Protein AF-A0A511J544-F1 (afdb_monomer)

Structure (mmCIF, N/CA/C/O backbone):
data_AF-A0A511J544-F1
#
_entry.id   AF-A0A511J544-F1
#
loop_
_atom_site.group_PDB
_atom_site.id
_atom_site.type_symbol
_atom_site.label_atom_id
_atom_site.label_alt_id
_atom_site.label_comp_id
_atom_site.label_asym_id
_atom_site.label_entity_id
_atom_site.label_seq_id
_atom_site.pdbx_PDB_ins_code
_atom_site.Cartn_x
_atom_site.Cartn_y
_atom_site.Cartn_z
_atom_site.occupancy
_atom_site.B_iso_or_equiv
_atom_site.auth_seq_id
_atom_site.auth_comp_id
_atom_site.auth_asym_id
_atom_site.auth_atom_id
_atom_site.pdbx_PDB_model_num
ATOM 1 N N . MET A 1 1 ? 1.257 7.054 11.719 1.00 88.81 1 MET A N 1
ATOM 2 C CA . MET A 1 1 ? 0.200 7.905 11.120 1.00 88.81 1 MET A CA 1
ATOM 3 C C . MET A 1 1 ? -0.989 7.031 10.770 1.00 88.81 1 MET A C 1
ATOM 5 O O . MET A 1 1 ? -0.753 5.909 10.339 1.00 88.81 1 MET A O 1
ATOM 9 N N . GLU A 1 2 ? -2.215 7.518 10.962 1.00 94.25 2 GLU A N 1
ATOM 10 C CA . GLU A 1 2 ? -3.450 6.826 10.562 1.00 94.25 2 GLU A CA 1
ATOM 11 C C . GLU A 1 2 ? -4.181 7.626 9.485 1.00 94.25 2 GLU A C 1
ATOM 13 O O . GLU A 1 2 ? -4.127 8.856 9.509 1.00 94.25 2 GLU A O 1
ATOM 18 N N . LYS A 1 3 ? -4.862 6.929 8.575 1.00 96.44 3 LYS A N 1
ATOM 19 C CA . LYS A 1 3 ? -5.744 7.479 7.540 1.00 96.44 3 LYS A CA 1
ATOM 20 C C . LYS A 1 3 ? -6.972 6.585 7.372 1.00 96.44 3 LYS A C 1
ATOM 22 O O . LYS A 1 3 ? -6.966 5.438 7.817 1.00 96.44 3 LYS A O 1
ATOM 27 N N . THR A 1 4 ? -8.004 7.092 6.707 1.00 96.62 4 THR A N 1
ATOM 28 C CA . THR A 1 4 ? -9.210 6.320 6.392 1.00 96.62 4 THR A CA 1
ATOM 29 C C . THR A 1 4 ? -9.584 6.544 4.938 1.00 96.62 4 THR A C 1
ATOM 31 O O . THR A 1 4 ? -9.797 7.680 4.531 1.00 96.62 4 THR A O 1
ATOM 34 N N . ILE A 1 5 ? -9.702 5.459 4.180 1.00 95.00 5 ILE A N 1
ATOM 35 C CA . ILE A 1 5 ? -10.268 5.461 2.831 1.00 95.00 5 ILE A CA 1
ATOM 36 C C . ILE A 1 5 ? -11.781 5.286 2.961 1.00 95.00 5 ILE A C 1
ATOM 38 O O . ILE A 1 5 ? -12.239 4.423 3.716 1.00 95.00 5 ILE A O 1
ATOM 42 N N . LYS A 1 6 ? -12.555 6.074 2.214 1.00 92.88 6 LYS A N 1
ATOM 43 C CA . LYS A 1 6 ? -14.013 5.931 2.117 1.00 92.88 6 LYS A CA 1
ATOM 44 C C . LYS A 1 6 ? -14.392 5.479 0.714 1.00 92.88 6 LYS A C 1
ATOM 46 O O . LYS A 1 6 ? -14.080 6.176 -0.243 1.00 92.88 6 LYS A O 1
ATOM 51 N N . ILE A 1 7 ? -15.076 4.344 0.609 1.00 89.00 7 ILE A N 1
ATOM 52 C CA . ILE A 1 7 ? -15.497 3.738 -0.660 1.00 89.00 7 ILE A CA 1
ATOM 53 C C . ILE A 1 7 ? -16.997 3.488 -0.569 1.00 89.00 7 ILE A C 1
ATOM 55 O O . ILE A 1 7 ? -17.449 2.499 0.012 1.00 89.00 7 ILE A O 1
ATOM 59 N N . GLY A 1 8 ? -17.788 4.433 -1.072 1.00 85.88 8 GLY A N 1
ATOM 60 C CA . GLY A 1 8 ? -19.235 4.418 -0.867 1.00 85.88 8 GLY A CA 1
ATOM 61 C C . GLY A 1 8 ? -19.589 4.406 0.626 1.00 85.88 8 GLY A C 1
ATOM 62 O O . GLY A 1 8 ? -19.362 5.393 1.324 1.00 85.88 8 GLY A O 1
ATOM 63 N N . ALA A 1 9 ? -20.151 3.293 1.109 1.00 86.62 9 ALA A N 1
ATOM 64 C CA . ALA A 1 9 ? -20.502 3.090 2.520 1.00 86.62 9 ALA A CA 1
ATOM 65 C C . ALA A 1 9 ? -19.404 2.389 3.346 1.00 86.62 9 ALA A C 1
ATOM 67 O O . ALA A 1 9 ? -19.515 2.316 4.570 1.00 86.62 9 ALA A O 1
ATOM 68 N N . THR A 1 10 ? -18.361 1.870 2.696 1.00 90.62 10 THR A N 1
ATOM 69 C CA .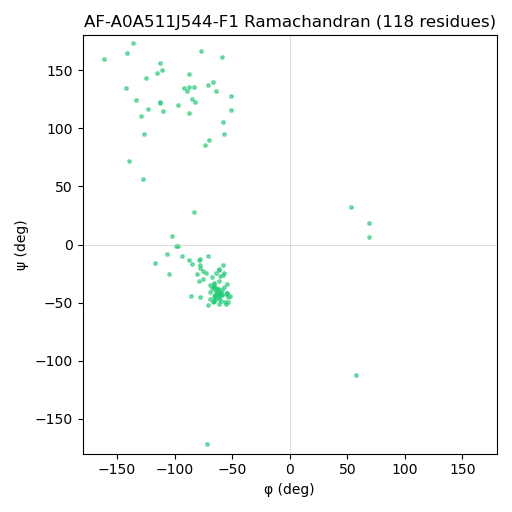 THR A 1 10 ? -17.276 1.126 3.341 1.00 90.62 10 THR A CA 1
ATOM 70 C C . THR A 1 10 ? -16.173 2.081 3.784 1.00 90.62 10 THR A C 1
ATOM 72 O O . THR A 1 10 ? -15.704 2.912 3.005 1.00 90.62 10 THR A O 1
ATOM 75 N N . GLU A 1 11 ? -15.721 1.947 5.031 1.00 94.88 11 GLU A N 1
ATOM 76 C CA . GLU A 1 11 ? -14.572 2.686 5.561 1.00 94.88 11 GLU A CA 1
ATOM 77 C C . GLU A 1 11 ? -13.412 1.724 5.837 1.00 94.88 11 GLU A C 1
ATOM 79 O O . GLU A 1 11 ? -13.545 0.775 6.611 1.00 94.88 11 GLU A O 1
ATOM 84 N N . ILE A 1 12 ? -12.255 1.981 5.225 1.00 95.75 12 ILE A N 1
ATOM 85 C CA . ILE A 1 12 ? -11.034 1.195 5.422 1.00 95.75 12 ILE A CA 1
ATOM 86 C C . ILE A 1 12 ? -10.032 2.045 6.191 1.00 95.75 12 ILE A C 1
ATOM 88 O O . ILE A 1 12 ? -9.538 3.057 5.693 1.00 95.75 12 ILE A O 1
ATOM 92 N N . ARG A 1 13 ? -9.701 1.623 7.411 1.00 97.19 13 ARG A N 1
ATOM 93 C CA . ARG A 1 13 ? -8.682 2.280 8.235 1.00 97.19 13 ARG A CA 1
ATOM 94 C C . ARG A 1 13 ? -7.294 1.786 7.858 1.00 97.19 13 ARG A C 1
ATOM 96 O O . ARG A 1 13 ? -7.070 0.585 7.745 1.00 97.19 13 ARG A O 1
ATOM 103 N N . LEU A 1 14 ? -6.359 2.716 7.737 1.00 97.31 14 LEU A N 1
ATOM 104 C CA . LEU A 1 14 ? -4.973 2.477 7.370 1.00 97.31 14 LEU A CA 1
ATOM 105 C C . LEU A 1 14 ? -4.030 3.055 8.423 1.00 97.31 14 LEU A C 1
ATOM 107 O O . LEU A 1 14 ? -4.272 4.147 8.938 1.00 97.31 14 LEU A O 1
ATOM 111 N N . ALA A 1 15 ? -2.916 2.376 8.696 1.00 94.69 15 ALA A N 1
ATOM 112 C CA . ALA A 1 15 ? -1.868 2.909 9.558 1.00 94.69 15 ALA A CA 1
ATOM 113 C C . ALA A 1 15 ? -0.466 2.555 9.076 1.00 94.69 15 ALA A C 1
ATOM 115 O O . ALA A 1 15 ? -0.157 1.400 8.798 1.00 94.69 15 ALA A O 1
ATOM 116 N N . SER A 1 16 ? 0.418 3.552 9.085 1.00 92.19 16 SER A N 1
ATOM 117 C CA . SER A 1 16 ? 1.862 3.352 8.952 1.00 92.19 16 SER A CA 1
ATOM 118 C C . SER A 1 16 ? 2.517 3.335 10.335 1.00 92.19 16 SER A C 1
ATOM 120 O O . SER A 1 16 ? 2.414 4.317 11.088 1.00 92.19 16 SER A O 1
ATOM 122 N N . ASN A 1 17 ? 3.166 2.215 10.671 1.00 91.25 17 ASN A N 1
ATOM 123 C CA . ASN A 1 17 ? 3.924 2.006 11.904 1.00 91.25 17 ASN A CA 1
ATOM 124 C C . ASN A 1 17 ? 5.269 1.302 11.625 1.00 91.25 17 ASN A C 1
ATOM 126 O O . ASN A 1 17 ? 5.547 0.869 10.509 1.00 91.25 17 ASN A O 1
ATOM 130 N N . ALA A 1 18 ? 6.119 1.171 12.648 1.00 91.25 18 ALA A N 1
ATOM 131 C CA . ALA A 1 18 ? 7.472 0.622 12.492 1.00 91.25 18 ALA A CA 1
ATOM 132 C C . ALA A 1 18 ? 7.515 -0.836 11.985 1.00 91.25 18 ALA A C 1
ATOM 134 O O . ALA A 1 18 ? 8.531 -1.264 11.443 1.00 91.25 18 ALA A O 1
ATOM 135 N N . ALA A 1 19 ? 6.429 -1.601 12.140 1.00 94.00 19 ALA A N 1
ATOM 136 C CA . ALA A 1 19 ? 6.345 -2.979 11.665 1.00 94.00 19 ALA A CA 1
ATOM 137 C C . ALA A 1 19 ? 5.871 -3.087 10.205 1.00 94.00 19 ALA A C 1
ATOM 139 O O . ALA A 1 19 ? 6.007 -4.158 9.612 1.00 94.00 19 ALA A O 1
ATOM 140 N N . THR A 1 20 ? 5.336 -2.012 9.613 1.00 93.50 20 THR A N 1
ATOM 141 C CA . THR A 1 20 ? 4.780 -2.009 8.251 1.00 93.50 20 THR A CA 1
ATOM 142 C C . THR A 1 20 ? 5.767 -2.551 7.202 1.00 93.50 20 THR A C 1
ATOM 144 O O . THR A 1 20 ? 5.375 -3.474 6.484 1.00 93.50 20 THR A O 1
ATOM 147 N N . PRO A 1 21 ? 7.044 -2.110 7.128 1.00 94.69 21 PRO A N 1
ATOM 148 C CA . PRO A 1 21 ? 7.970 -2.621 6.111 1.00 94.69 21 PRO A CA 1
ATOM 149 C C . PRO A 1 21 ? 8.275 -4.117 6.266 1.00 94.69 21 PRO A C 1
ATOM 151 O O . PRO A 1 21 ? 8.370 -4.846 5.280 1.00 94.69 21 PRO A O 1
ATOM 154 N N . LEU A 1 22 ? 8.387 -4.601 7.509 1.00 96.38 22 LEU A N 1
ATOM 155 C CA . LEU A 1 22 ? 8.627 -6.021 7.784 1.00 96.38 22 LEU A CA 1
ATOM 156 C C . LEU A 1 22 ? 7.411 -6.871 7.420 1.00 96.38 22 LEU A C 1
ATOM 158 O O . LEU A 1 22 ? 7.562 -7.936 6.825 1.00 96.38 22 LEU A O 1
ATOM 162 N N . ARG A 1 23 ? 6.204 -6.386 7.730 1.00 95.94 23 ARG A N 1
ATOM 163 C CA . ARG A 1 23 ? 4.954 -7.061 7.372 1.00 95.94 23 ARG A CA 1
ATOM 164 C C . ARG A 1 23 ? 4.801 -7.186 5.859 1.00 95.94 23 ARG A C 1
ATOM 166 O O . ARG A 1 23 ? 4.470 -8.269 5.387 1.00 95.94 23 ARG A O 1
ATOM 173 N N . TYR A 1 24 ? 5.086 -6.112 5.124 1.00 97.50 24 TYR A N 1
ATOM 174 C CA . TYR A 1 24 ? 5.087 -6.123 3.662 1.00 97.50 24 TYR A CA 1
ATOM 175 C C . TYR A 1 24 ? 6.012 -7.218 3.125 1.00 97.50 24 TYR A C 1
ATOM 177 O O . TYR A 1 24 ? 5.590 -8.085 2.361 1.00 97.50 24 TYR A O 1
ATOM 185 N N . LYS A 1 25 ? 7.259 -7.242 3.612 1.00 97.81 25 LYS A N 1
ATOM 186 C CA . LYS A 1 25 ? 8.259 -8.226 3.195 1.00 97.81 25 LYS A CA 1
ATOM 187 C C . LYS A 1 25 ? 7.856 -9.662 3.500 1.00 97.81 25 LYS A C 1
ATOM 189 O O . LYS A 1 25 ? 8.066 -10.541 2.671 1.00 97.81 25 LYS A O 1
ATOM 194 N N . MET A 1 26 ? 7.265 -9.907 4.666 1.00 97.50 26 MET A N 1
ATOM 195 C CA . MET A 1 26 ? 6.774 -11.235 5.037 1.00 97.50 26 MET A CA 1
ATOM 196 C C . MET A 1 26 ? 5.608 -11.699 4.160 1.00 97.50 26 MET A C 1
ATOM 198 O O . MET A 1 26 ? 5.529 -12.886 3.862 1.00 97.50 26 MET A O 1
ATOM 202 N N . GLN A 1 27 ? 4.713 -10.790 3.763 1.00 98.00 27 GLN A N 1
ATOM 203 C CA . GLN A 1 27 ? 3.542 -11.139 2.958 1.00 98.00 27 GLN A CA 1
ATOM 204 C C . GLN A 1 27 ? 3.886 -11.352 1.481 1.00 98.00 27 GLN A C 1
ATOM 206 O O . GLN A 1 27 ? 3.403 -12.306 0.876 1.00 98.00 27 GLN A O 1
ATOM 211 N N . PHE A 1 28 ? 4.680 -10.455 0.895 1.00 97.69 28 PHE A N 1
ATOM 212 C CA . PHE A 1 28 ? 4.891 -10.401 -0.556 1.00 97.69 28 PHE A CA 1
ATOM 213 C C . PHE A 1 28 ? 6.262 -10.918 -0.994 1.00 97.69 28 PHE A C 1
ATOM 215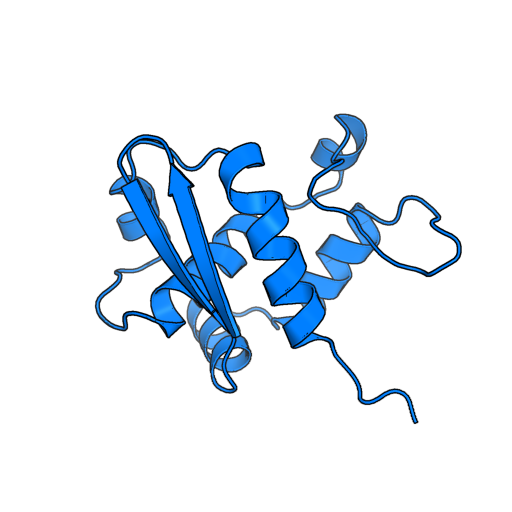 O O . PHE A 1 28 ? 6.518 -11.041 -2.187 1.00 97.69 28 PHE A O 1
ATOM 222 N N . GLY A 1 29 ? 7.168 -11.197 -0.052 1.00 97.19 29 GLY A N 1
ATOM 223 C CA . GLY A 1 29 ? 8.535 -11.620 -0.362 1.00 97.19 29 GLY A CA 1
ATOM 224 C C . GLY A 1 29 ? 9.404 -10.527 -0.996 1.00 97.19 29 GLY A C 1
ATOM 225 O O . GLY A 1 29 ? 10.536 -10.815 -1.379 1.00 97.19 29 GLY A O 1
ATOM 226 N N . SER A 1 30 ? 8.905 -9.290 -1.082 1.00 96.25 30 SER A N 1
ATOM 227 C CA . SER A 1 30 ? 9.595 -8.144 -1.681 1.00 96.25 30 SER A CA 1
ATOM 228 C C . SER A 1 30 ? 9.951 -7.078 -0.644 1.00 96.25 30 SER A C 1
ATOM 230 O O . SER A 1 30 ? 9.366 -7.007 0.439 1.00 96.25 30 SER A O 1
ATOM 232 N N . ASP A 1 31 ? 10.958 -6.260 -0.938 1.00 96.25 31 ASP A N 1
ATOM 233 C CA . ASP A 1 31 ? 11.382 -5.191 -0.040 1.00 96.25 31 ASP A CA 1
ATOM 234 C C . ASP A 1 31 ? 10.499 -3.948 -0.207 1.00 96.25 31 ASP A C 1
ATOM 236 O O . ASP A 1 31 ? 10.412 -3.372 -1.289 1.00 96.25 31 ASP A O 1
ATOM 240 N N . PHE A 1 32 ? 9.880 -3.510 0.894 1.00 95.00 32 PHE A N 1
ATOM 241 C CA . PHE A 1 32 ? 8.936 -2.389 0.919 1.00 95.00 32 PHE A CA 1
ATOM 242 C C . PHE A 1 32 ? 9.492 -1.118 0.261 1.00 95.00 32 PHE A C 1
ATOM 244 O O . PHE A 1 32 ? 8.790 -0.454 -0.500 1.00 95.00 32 PHE A O 1
ATOM 251 N N . PHE A 1 33 ? 10.749 -0.760 0.550 1.00 92.62 33 PHE A N 1
ATOM 252 C CA . PHE A 1 33 ? 11.333 0.475 0.029 1.00 92.62 33 PHE A CA 1
ATOM 253 C C . PHE A 1 33 ? 11.787 0.320 -1.423 1.00 92.62 33 PHE A C 1
ATOM 255 O O . PHE A 1 33 ? 11.711 1.284 -2.183 1.00 92.62 33 PHE A O 1
ATOM 262 N N . ALA A 1 34 ? 12.222 -0.873 -1.835 1.00 93.62 34 ALA A N 1
ATOM 263 C CA . ALA A 1 34 ? 12.556 -1.142 -3.233 1.00 93.62 34 ALA A CA 1
ATOM 264 C C . ALA A 1 34 ? 11.323 -1.039 -4.146 1.00 93.62 34 ALA A C 1
ATOM 266 O O . ALA A 1 34 ? 11.386 -0.397 -5.198 1.00 93.62 34 ALA A O 1
ATOM 267 N N . ASP A 1 35 ? 10.191 -1.599 -3.721 1.00 94.62 35 ASP A N 1
ATOM 268 C CA . ASP A 1 35 ? 8.935 -1.527 -4.475 1.00 94.62 35 ASP A CA 1
ATOM 269 C C . ASP A 1 35 ? 8.394 -0.100 -4.524 1.00 94.62 35 ASP A C 1
ATOM 271 O O . ASP A 1 35 ? 7.930 0.373 -5.560 1.00 94.62 35 ASP A O 1
ATOM 275 N N . LEU A 1 36 ? 8.545 0.637 -3.427 1.00 90.19 36 LEU A N 1
ATOM 276 C CA . LEU A 1 36 ? 8.192 2.046 -3.369 1.00 90.19 36 LEU A CA 1
ATOM 277 C C . LEU A 1 36 ? 9.041 2.905 -4.318 1.00 90.19 36 LEU A C 1
ATOM 279 O O . LEU A 1 36 ? 8.508 3.761 -5.019 1.00 90.19 36 LEU A O 1
ATOM 283 N N . LEU A 1 37 ? 10.350 2.655 -4.394 1.00 88.00 37 LEU A N 1
ATOM 284 C CA . LEU A 1 37 ? 11.226 3.314 -5.366 1.00 88.00 37 LEU A CA 1
ATOM 285 C C . LEU A 1 37 ? 10.886 2.926 -6.809 1.00 8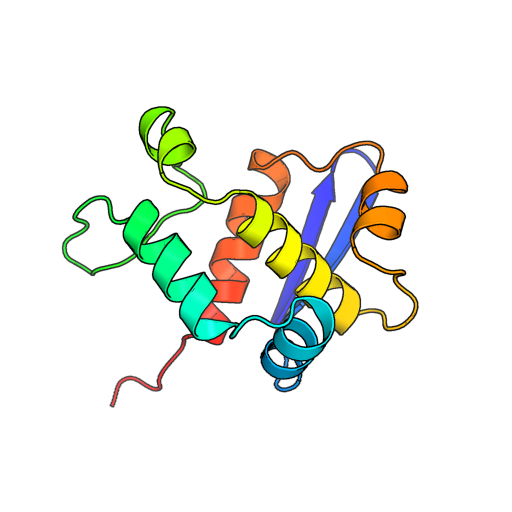8.00 37 LEU A C 1
ATOM 287 O O . LEU A 1 37 ? 11.032 3.748 -7.710 1.00 88.00 37 LEU A O 1
ATOM 291 N N . THR A 1 38 ? 10.445 1.690 -7.040 1.00 90.00 38 THR A N 1
ATOM 292 C CA . THR A 1 38 ? 9.993 1.224 -8.359 1.00 90.00 38 THR A CA 1
ATOM 293 C C . THR A 1 38 ? 8.739 1.976 -8.791 1.00 90.00 38 THR A C 1
ATOM 295 O O . THR A 1 38 ? 8.701 2.513 -9.898 1.00 90.00 38 THR A O 1
ATOM 298 N N . LEU A 1 39 ? 7.763 2.104 -7.889 1.00 88.75 39 LEU A N 1
ATOM 299 C CA . LEU A 1 39 ? 6.560 2.903 -8.104 1.00 88.75 39 LEU A CA 1
ATOM 300 C C . LEU A 1 39 ? 6.903 4.375 -8.374 1.00 88.75 39 LEU A C 1
ATOM 302 O O . LEU A 1 39 ? 6.427 4.943 -9.353 1.00 88.75 39 LEU A O 1
ATOM 306 N N . ALA A 1 40 ? 7.765 4.972 -7.547 1.00 84.56 40 ALA A N 1
ATOM 307 C CA . ALA A 1 40 ? 8.186 6.361 -7.699 1.00 84.56 40 ALA A CA 1
ATOM 308 C C . ALA A 1 40 ? 8.844 6.618 -9.062 1.00 84.56 40 ALA A C 1
ATOM 310 O O . ALA A 1 40 ? 8.508 7.594 -9.717 1.00 84.56 40 ALA A O 1
ATOM 311 N N . LYS A 1 41 ? 9.728 5.722 -9.520 1.00 84.88 41 LYS A N 1
ATOM 312 C CA . LYS A 1 41 ? 10.379 5.820 -10.838 1.00 84.88 41 LYS A CA 1
ATOM 313 C C . LYS A 1 41 ? 9.403 5.674 -12.003 1.00 84.88 41 LYS A C 1
ATOM 315 O O . LYS A 1 41 ? 9.586 6.321 -13.026 1.00 84.88 41 LYS A O 1
ATOM 320 N N . ALA A 1 42 ? 8.398 4.809 -11.875 1.00 85.50 42 ALA A N 1
ATOM 321 C CA . ALA A 1 42 ? 7.387 4.622 -12.916 1.00 85.50 42 ALA A CA 1
ATOM 322 C C . ALA A 1 42 ? 6.488 5.860 -13.091 1.00 85.50 42 ALA A C 1
ATOM 324 O O . ALA A 1 42 ? 5.990 6.098 -14.193 1.00 85.50 42 ALA A O 1
ATOM 325 N N . LEU A 1 43 ? 6.322 6.621 -12.004 1.00 81.94 43 LEU A N 1
ATOM 326 C CA . LEU A 1 43 ? 5.536 7.851 -11.887 1.00 81.94 43 LEU A CA 1
ATOM 327 C C . LEU A 1 43 ? 6.390 9.127 -11.906 1.00 81.94 43 LEU A C 1
ATOM 329 O O . LEU A 1 43 ? 5.881 10.208 -11.607 1.00 81.94 43 LEU A O 1
ATOM 333 N N . ASP A 1 44 ? 7.691 9.004 -12.177 1.00 74.31 44 ASP A N 1
ATOM 334 C CA . ASP A 1 44 ? 8.619 10.128 -12.168 1.00 74.31 44 ASP A CA 1
ATOM 335 C C . ASP A 1 44 ? 8.322 11.034 -13.368 1.00 74.31 44 ASP A C 1
ATOM 337 O O . ASP A 1 44 ?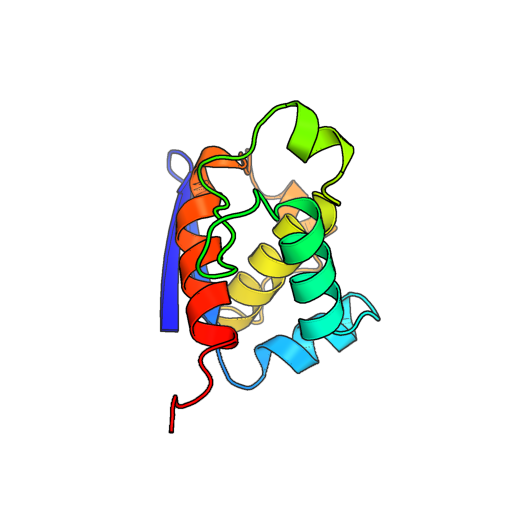 8.829 10.856 -14.478 1.00 74.31 44 ASP A O 1
ATOM 341 N N . ASN A 1 45 ? 7.442 12.004 -13.129 1.00 61.28 45 ASN A N 1
ATOM 342 C CA . ASN A 1 45 ? 6.970 12.980 -14.103 1.00 61.28 45 ASN A CA 1
ATOM 343 C C . ASN A 1 45 ? 7.933 14.175 -14.254 1.00 61.28 45 ASN A C 1
ATOM 345 O O . ASN A 1 45 ? 7.496 15.268 -14.599 1.00 61.28 45 ASN A O 1
ATOM 349 N N . GLN A 1 46 ? 9.239 13.991 -14.006 1.00 57.62 46 GLN A N 1
ATOM 350 C CA . GLN A 1 46 ? 10.258 15.055 -14.050 1.00 57.62 46 GLN A CA 1
ATOM 351 C C . GLN A 1 46 ? 9.913 16.277 -13.178 1.00 57.62 46 GLN A C 1
ATOM 353 O O . GLN A 1 46 ? 10.268 17.408 -13.514 1.00 57.62 46 GLN A O 1
ATOM 358 N N . ASN A 1 47 ? 9.221 16.076 -12.054 1.00 56.28 47 ASN A N 1
ATOM 359 C CA . ASN A 1 47 ? 9.005 17.162 -11.103 1.00 56.28 47 ASN A CA 1
ATOM 360 C C . ASN A 1 47 ? 10.367 17.594 -10.537 1.00 56.28 47 ASN A C 1
ATOM 362 O O . ASN A 1 47 ? 11.162 16.752 -10.118 1.00 56.28 47 ASN A O 1
ATOM 366 N N . GLU A 1 48 ? 10.646 18.901 -10.509 1.00 56.03 48 GLU A N 1
ATOM 367 C CA . GLU A 1 48 ? 11.953 19.452 -10.097 1.00 56.03 48 GLU A CA 1
ATOM 368 C C . GLU A 1 48 ? 12.373 19.051 -8.666 1.00 56.03 48 GLU A C 1
ATOM 370 O O . GLU A 1 48 ? 13.550 19.141 -8.315 1.00 56.03 48 GLU A O 1
ATOM 375 N N . ASP A 1 49 ? 11.431 18.589 -7.838 1.00 63.28 49 ASP A N 1
ATOM 376 C CA . ASP A 1 49 ? 11.653 18.166 -6.454 1.00 63.28 49 ASP A CA 1
ATOM 377 C C . ASP A 1 49 ? 11.784 16.642 -6.256 1.00 63.28 49 ASP A C 1
ATOM 379 O O . ASP A 1 49 ? 12.010 16.194 -5.127 1.00 63.28 49 ASP A O 1
ATOM 383 N N . GLY A 1 50 ? 11.669 15.844 -7.326 1.00 60.41 50 GLY A N 1
ATOM 384 C CA . GLY A 1 50 ? 11.734 14.380 -7.275 1.00 60.41 50 GLY A CA 1
ATOM 385 C C . GLY A 1 50 ? 10.544 13.715 -6.571 1.00 60.41 50 GLY A C 1
ATOM 386 O O . GLY A 1 50 ? 10.657 12.566 -6.136 1.00 60.41 50 GLY A O 1
ATOM 387 N N . SER A 1 51 ? 9.422 14.425 -6.410 1.00 66.50 51 SER A N 1
ATOM 388 C CA . SER A 1 51 ? 8.187 13.871 -5.852 1.00 66.50 51 SER A CA 1
ATOM 389 C C . SER A 1 51 ? 7.308 13.222 -6.930 1.00 66.50 51 SER A C 1
ATOM 391 O O . SER A 1 51 ? 7.250 13.669 -8.077 1.00 66.50 51 SER A O 1
ATOM 393 N N . PHE A 1 52 ? 6.591 12.161 -6.550 1.00 75.75 52 PHE A N 1
ATOM 394 C CA . PHE A 1 52 ? 5.573 11.521 -7.387 1.00 75.75 52 PHE A CA 1
ATOM 395 C C . PHE A 1 52 ? 4.175 11.760 -6.804 1.00 75.75 52 PHE A C 1
ATOM 397 O O . PHE A 1 52 ? 4.011 11.894 -5.587 1.00 75.75 52 PHE A O 1
ATOM 404 N N . ASN A 1 53 ? 3.163 11.803 -7.673 1.00 83.75 53 ASN A N 1
ATOM 405 C CA . ASN A 1 53 ? 1.776 12.077 -7.303 1.00 83.75 53 ASN A CA 1
ATOM 406 C C . ASN A 1 53 ? 0.863 10.936 -7.767 1.00 83.75 53 ASN A C 1
ATOM 408 O O . ASN A 1 53 ? 0.714 10.703 -8.961 1.00 83.75 53 ASN A O 1
ATOM 412 N N . LEU A 1 54 ? 0.235 10.237 -6.821 1.00 87.38 54 LEU A N 1
ATOM 413 C CA . LEU A 1 54 ? -0.718 9.162 -7.102 1.00 87.38 54 LEU A CA 1
ATOM 414 C C . LEU A 1 54 ? -2.098 9.687 -7.509 1.00 87.38 54 LEU A C 1
ATOM 416 O O . LEU A 1 54 ? -2.881 8.935 -8.081 1.00 87.38 54 LEU A O 1
ATOM 420 N N . ASN A 1 55 ? -2.411 10.955 -7.231 1.00 85.50 55 ASN A N 1
ATOM 421 C CA . ASN A 1 55 ? -3.693 11.549 -7.619 1.00 85.50 55 ASN A CA 1
ATOM 422 C C . ASN A 1 55 ? -3.745 11.952 -9.100 1.00 85.50 55 ASN A C 1
ATOM 424 O O . ASN A 1 55 ? -4.825 12.242 -9.604 1.00 85.50 55 ASN A O 1
ATOM 428 N N . ASP A 1 56 ? -2.598 11.989 -9.781 1.00 83.06 56 ASP A N 1
ATOM 429 C CA . ASP A 1 56 ? -2.470 12.450 -11.166 1.00 83.06 56 ASP A CA 1
ATOM 430 C C . ASP A 1 56 ? -1.741 11.405 -12.022 1.00 83.06 56 ASP A C 1
ATOM 432 O O . ASP A 1 56 ? -0.680 11.644 -12.593 1.00 83.06 56 ASP A O 1
ATOM 436 N N . ILE A 1 57 ? -2.287 10.187 -12.032 1.00 84.25 57 ILE A N 1
ATOM 437 C CA . ILE A 1 57 ? -1.765 9.074 -12.828 1.00 84.25 57 ILE A CA 1
ATOM 438 C C . ILE A 1 57 ? -2.399 9.139 -14.219 1.00 84.25 57 ILE A C 1
ATOM 440 O O . ILE A 1 57 ? -3.603 8.921 -14.380 1.00 84.25 57 ILE A O 1
ATOM 444 N N . SER A 1 58 ? -1.585 9.414 -15.237 1.00 85.50 58 SER A N 1
ATOM 445 C CA . SER A 1 58 ? -2.028 9.436 -16.631 1.00 85.50 58 SER A CA 1
ATOM 446 C C . SER A 1 58 ? -2.195 8.024 -17.208 1.00 85.50 58 SER A C 1
ATOM 448 O O . SER A 1 58 ? -1.700 7.032 -16.673 1.00 85.50 58 SER A O 1
ATOM 450 N N . TYR A 1 59 ? -2.849 7.909 -18.367 1.00 84.69 59 TYR A N 1
ATOM 451 C CA . TYR A 1 59 ? -2.975 6.621 -19.060 1.00 84.69 59 TYR A CA 1
ATOM 452 C C . TYR A 1 59 ? -1.620 6.020 -19.470 1.00 84.69 59 TYR A C 1
ATOM 454 O O . TYR A 1 59 ? -1.467 4.799 -19.503 1.00 84.69 59 TYR A O 1
ATOM 462 N N . ASP A 1 60 ? -0.627 6.856 -19.783 1.00 85.75 60 ASP A N 1
ATOM 463 C CA . ASP A 1 60 ? 0.716 6.374 -20.111 1.00 85.75 60 ASP A CA 1
ATOM 464 C C . ASP A 1 60 ?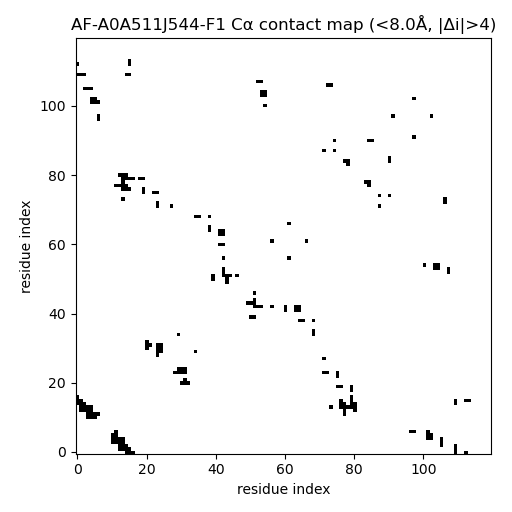 1.488 5.927 -18.866 1.00 85.75 60 ASP A C 1
ATOM 466 O O . ASP A 1 60 ? 2.271 4.979 -18.955 1.00 85.75 60 ASP A O 1
ATOM 470 N N . ASP A 1 61 ? 1.214 6.519 -17.700 1.00 85.19 61 ASP A N 1
ATOM 471 C CA . ASP A 1 61 ? 1.731 6.033 -16.417 1.00 85.19 61 ASP A CA 1
ATOM 472 C C . ASP A 1 61 ? 1.182 4.646 -16.091 1.00 85.19 61 ASP A C 1
ATOM 474 O O . ASP A 1 61 ? 1.947 3.759 -15.718 1.00 85.19 61 ASP A O 1
ATOM 478 N N . LEU A 1 62 ? -0.112 4.400 -16.326 1.00 84.50 62 LEU A N 1
ATOM 479 C CA . LEU A 1 62 ? -0.728 3.083 -16.101 1.00 84.50 62 LEU A CA 1
ATOM 480 C C . LEU A 1 62 ? -0.054 1.949 -16.891 1.00 84.50 62 LEU A C 1
ATOM 482 O O . LEU A 1 62 ? -0.133 0.796 -16.480 1.00 84.50 62 LEU A O 1
ATOM 486 N N . LYS A 1 63 ? 0.622 2.251 -18.007 1.00 85.50 63 LYS A N 1
ATOM 487 C CA . LYS A 1 63 ? 1.388 1.255 -18.781 1.00 85.50 63 LYS A CA 1
ATOM 488 C C . LYS A 1 63 ? 2.739 0.911 -18.152 1.00 85.50 63 LYS A C 1
ATOM 490 O O . LYS A 1 63 ? 3.330 -0.101 -18.517 1.00 85.50 63 LYS A O 1
ATOM 495 N N . ARG A 1 64 ? 3.261 1.781 -17.287 1.00 85.12 64 ARG A N 1
ATOM 496 C CA . ARG A 1 64 ? 4.574 1.655 -16.634 1.00 85.12 64 ARG A CA 1
ATOM 497 C C . ARG A 1 64 ? 4.463 1.231 -15.175 1.00 85.12 64 ARG A C 1
ATOM 499 O O . ARG A 1 64 ? 5.418 0.693 -14.623 1.00 85.12 64 ARG A O 1
ATOM 506 N N . VAL A 1 65 ? 3.333 1.530 -14.544 1.00 85.62 65 VAL A N 1
ATOM 507 C CA . VAL A 1 65 ? 3.107 1.3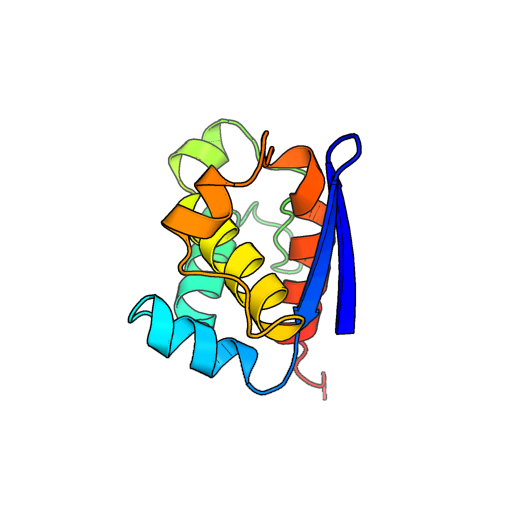10 -13.120 1.00 85.62 65 VAL A CA 1
ATOM 508 C C . VAL A 1 65 ? 2.633 -0.113 -12.867 1.00 85.62 65 VAL A C 1
ATOM 510 O O . VAL A 1 65 ? 1.591 -0.541 -13.357 1.00 85.62 65 VAL A O 1
ATOM 513 N N . GLU A 1 66 ? 3.350 -0.809 -11.992 1.00 89.62 66 GLU A N 1
ATOM 514 C CA . GLU A 1 66 ? 2.906 -2.072 -11.410 1.00 89.62 66 GLU A CA 1
ATOM 515 C C . GLU A 1 66 ? 1.798 -1.808 -10.377 1.00 89.62 66 GLU A C 1
ATOM 517 O O . GLU A 1 66 ? 2.050 -1.656 -9.179 1.00 89.62 66 GLU A O 1
ATOM 522 N N . LEU A 1 67 ? 0.545 -1.722 -10.839 1.00 88.38 67 LEU A N 1
ATOM 523 C CA . LEU A 1 67 ? -0.615 -1.377 -10.000 1.00 88.38 67 LEU A CA 1
ATOM 524 C C . LEU A 1 67 ? -0.811 -2.330 -8.814 1.00 88.38 67 LEU A C 1
ATOM 526 O O . LEU A 1 67 ? -1.330 -1.919 -7.778 1.00 88.38 67 LEU A O 1
ATOM 530 N N . THR A 1 68 ? -0.352 -3.578 -8.924 1.00 92.38 68 THR A N 1
ATOM 531 C CA . THR A 1 68 ? -0.346 -4.546 -7.818 1.00 92.38 68 THR A CA 1
ATOM 532 C C . THR A 1 68 ? 0.371 -4.002 -6.581 1.00 92.38 68 THR A C 1
ATOM 534 O O . THR A 1 68 ? -0.072 -4.255 -5.462 1.00 92.38 68 THR A O 1
ATOM 537 N N . LEU A 1 69 ? 1.423 -3.192 -6.753 1.00 94.62 69 LEU A N 1
ATOM 538 C CA . LEU A 1 69 ? 2.148 -2.591 -5.631 1.00 94.62 69 LEU A CA 1
ATOM 539 C C . LEU A 1 69 ? 1.249 -1.675 -4.797 1.00 94.62 69 LEU A C 1
ATOM 541 O O . LEU A 1 69 ? 1.326 -1.701 -3.570 1.00 94.62 69 LEU A O 1
ATOM 545 N N . LEU A 1 70 ? 0.356 -0.918 -5.441 1.00 94.19 70 LEU A N 1
ATOM 546 C CA . LEU A 1 70 ? -0.579 -0.021 -4.757 1.00 94.19 70 LEU A CA 1
ATOM 547 C C . LEU A 1 70 ? -1.516 -0.805 -3.831 1.00 94.19 70 LEU A C 1
ATOM 549 O O . LEU A 1 70 ? -1.648 -0.465 -2.656 1.00 94.19 70 LEU A O 1
ATOM 553 N N . TYR A 1 71 ? -2.089 -1.904 -4.325 1.00 95.81 71 TYR A N 1
ATOM 554 C CA . TYR A 1 71 ? -2.946 -2.783 -3.525 1.00 95.81 71 TYR A CA 1
ATOM 555 C C . TYR A 1 71 ? -2.177 -3.472 -2.394 1.00 95.81 71 TYR A C 1
ATOM 557 O O . TYR A 1 71 ? -2.675 -3.545 -1.269 1.00 95.81 71 TYR A O 1
ATOM 565 N N . ASN A 1 72 ? -0.938 -3.903 -2.649 1.00 97.31 72 ASN A N 1
ATOM 566 C CA . ASN A 1 72 ? -0.075 -4.488 -1.622 1.00 97.31 72 ASN A CA 1
ATOM 567 C C . ASN A 1 72 ? 0.193 -3.496 -0.481 1.00 97.31 72 ASN A C 1
ATOM 569 O O . ASN A 1 72 ? 0.141 -3.868 0.697 1.00 97.31 72 ASN A O 1
ATOM 573 N N . PHE A 1 73 ? 0.453 -2.225 -0.805 1.00 96.25 73 PHE A N 1
ATOM 574 C CA . PHE A 1 73 ? 0.640 -1.185 0.205 1.00 96.25 73 PHE A CA 1
ATOM 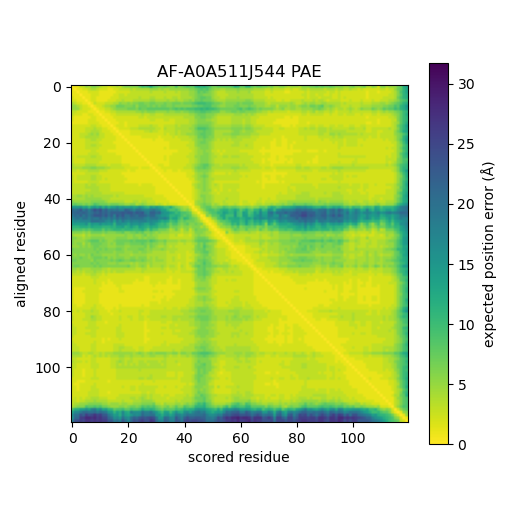575 C C . PHE A 1 73 ? -0.643 -0.925 0.994 1.00 96.25 73 PHE A C 1
ATOM 577 O O . PHE A 1 73 ? -0.597 -0.952 2.225 1.00 96.25 73 PHE A O 1
ATOM 584 N N . VAL A 1 74 ? -1.784 -0.742 0.319 1.00 96.88 74 VAL A N 1
ATOM 585 C CA . VAL A 1 74 ? -3.084 -0.528 0.981 1.00 96.88 74 VAL A CA 1
ATOM 586 C C . VAL A 1 74 ? -3.405 -1.675 1.937 1.00 96.88 74 VAL A C 1
ATOM 588 O O . VAL A 1 74 ? -3.684 -1.421 3.109 1.00 96.88 74 VAL A O 1
ATOM 591 N N . TRP A 1 75 ? -3.281 -2.929 1.491 1.00 97.88 75 TRP A N 1
ATOM 592 C CA . TRP A 1 75 ? -3.495 -4.092 2.356 1.00 97.88 75 TRP A CA 1
ATOM 593 C C . TRP A 1 75 ? -2.540 -4.093 3.553 1.00 97.88 75 TRP A C 1
ATOM 595 O O . TRP A 1 75 ? -2.963 -4.326 4.684 1.00 97.88 75 TRP A O 1
ATOM 605 N N . THR A 1 76 ? -1.257 -3.783 3.341 1.00 97.75 76 THR A N 1
ATOM 606 C CA . THR A 1 76 ? -0.266 -3.765 4.431 1.00 97.75 76 THR A CA 1
ATOM 607 C C . THR A 1 76 ? -0.620 -2.717 5.479 1.00 97.75 76 THR A C 1
ATOM 609 O O . THR A 1 76 ? -0.528 -2.991 6.679 1.00 97.75 76 THR A O 1
ATOM 612 N N . TYR A 1 77 ? -1.038 -1.529 5.043 1.00 97.19 77 TYR A N 1
ATOM 613 C CA . TYR A 1 77 ? -1.467 -0.461 5.938 1.00 97.19 77 TYR A CA 1
ATOM 614 C C . TYR A 1 77 ? -2.785 -0.791 6.647 1.00 97.19 77 TYR A C 1
ATOM 616 O O . TYR A 1 77 ? -2.928 -0.451 7.821 1.00 97.19 77 TYR A O 1
ATOM 624 N N . ALA A 1 78 ? -3.717 -1.489 5.995 1.00 97.56 78 ALA A N 1
ATOM 625 C CA . ALA A 1 78 ? -4.949 -1.953 6.628 1.00 97.56 78 ALA A CA 1
ATOM 626 C C . ALA A 1 78 ? -4.650 -3.015 7.700 1.00 97.56 78 ALA A C 1
ATOM 628 O O . ALA A 1 78 ? -5.031 -2.874 8.864 1.00 97.56 78 ALA A O 1
ATOM 629 N N . LYS A 1 79 ? -3.850 -4.030 7.353 1.00 97.62 79 LYS A N 1
ATOM 630 C CA . LYS A 1 79 ? -3.399 -5.106 8.256 1.00 97.62 79 LYS A CA 1
ATOM 631 C C . LYS A 1 79 ? -2.570 -4.589 9.441 1.00 97.62 79 LYS A C 1
ATOM 633 O O . LYS A 1 79 ? -2.428 -5.269 10.459 1.00 97.62 79 LYS A O 1
ATOM 638 N N . ALA A 1 80 ? -1.979 -3.401 9.315 1.00 95.25 80 ALA A N 1
ATOM 639 C CA . ALA A 1 80 ? -1.270 -2.731 10.400 1.00 95.25 80 ALA A CA 1
ATOM 640 C C . ALA A 1 80 ? -2.211 -2.104 11.448 1.00 95.25 80 ALA A C 1
ATOM 642 O O . ALA A 1 80 ? -1.771 -1.922 12.584 1.00 95.25 80 ALA A O 1
ATOM 643 N N . VAL A 1 81 ? -3.467 -1.811 11.091 1.00 95.81 81 VAL A N 1
ATOM 644 C CA . VAL A 1 81 ? -4.530 -1.389 12.023 1.00 95.81 81 VAL A CA 1
ATOM 645 C C . VAL A 1 81 ? -5.221 -2.601 12.634 1.00 95.81 81 VAL A C 1
ATOM 647 O O . VAL A 1 81 ? -5.457 -2.631 13.840 1.00 95.81 81 VAL A O 1
ATOM 650 N N . ASP A 1 82 ? -5.528 -3.599 11.806 1.00 95.31 82 ASP A N 1
ATOM 651 C CA . ASP A 1 82 ? -6.290 -4.776 12.207 1.00 95.31 82 ASP A CA 1
ATOM 652 C C . ASP A 1 82 ? -5.572 -6.064 11.790 1.00 95.31 82 ASP A C 1
ATOM 654 O O . ASP A 1 82 ? -5.484 -6.421 10.614 1.00 95.31 82 ASP A O 1
ATOM 658 N N . SER A 1 83 ? -5.066 -6.797 12.783 1.00 94.75 83 SER A N 1
ATOM 659 C CA . SER A 1 83 ? -4.362 -8.058 12.564 1.00 94.75 83 SER A CA 1
ATOM 660 C C . SER A 1 83 ? -5.280 -9.201 12.125 1.00 94.75 83 SER A C 1
ATOM 662 O O . SER A 1 83 ? -4.759 -10.236 11.701 1.00 94.75 83 SER A O 1
ATOM 664 N N . THR A 1 84 ? -6.603 -9.037 12.174 1.00 96.75 84 THR A N 1
ATOM 665 C CA . THR A 1 84 ? -7.587 -10.045 11.753 1.00 96.75 84 THR A CA 1
ATOM 666 C C . THR A 1 84 ? -7.885 -10.018 10.254 1.00 96.75 84 THR A C 1
ATOM 668 O O . THR A 1 84 ? -8.344 -11.030 9.729 1.00 96.75 84 THR A O 1
ATOM 671 N N . ILE A 1 85 ? -7.540 -8.931 9.546 1.00 97.38 85 ILE A N 1
ATOM 672 C CA . ILE A 1 85 ? -7.679 -8.822 8.082 1.00 97.38 85 ILE A CA 1
ATOM 673 C C . ILE A 1 85 ? -7.032 -10.040 7.403 1.00 97.38 85 ILE A C 1
ATOM 675 O O . ILE A 1 85 ? -5.885 -10.342 7.720 1.00 97.38 85 ILE A O 1
ATOM 679 N N . PRO A 1 86 ? -7.706 -10.773 6.506 1.00 97.75 86 PRO A N 1
ATOM 680 C CA . PRO A 1 86 ? -7.156 -11.996 5.922 1.00 97.75 86 PRO A CA 1
ATOM 681 C C . PRO A 1 86 ? -6.014 -11.700 4.931 1.00 97.75 86 PRO A C 1
ATOM 683 O O . PRO A 1 86 ? -5.502 -10.580 4.857 1.00 97.75 86 PRO A O 1
ATOM 686 N N . ASP A 1 87 ? -5.548 -12.716 4.205 1.00 97.38 87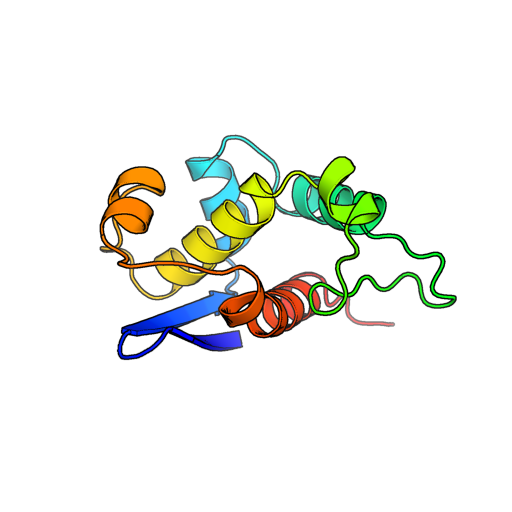 ASP A N 1
ATOM 687 C CA . ASP A 1 87 ? -4.558 -12.518 3.144 1.00 97.38 87 ASP A CA 1
ATOM 688 C C . ASP A 1 87 ? -5.072 -11.537 2.062 1.00 97.38 87 ASP A C 1
ATOM 690 O O . ASP A 1 87 ? -6.279 -11.283 1.982 1.00 97.38 87 ASP A O 1
ATOM 694 N N . PRO A 1 88 ? -4.176 -10.959 1.241 1.00 97.31 88 PRO A N 1
ATOM 695 C CA . PRO A 1 88 ? -4.533 -9.901 0.301 1.00 97.31 88 PRO A CA 1
ATOM 696 C C . PRO A 1 88 ? -5.681 -10.248 -0.641 1.00 97.31 88 PRO A C 1
ATOM 698 O O . PRO A 1 88 ? -6.542 -9.401 -0.857 1.00 97.31 88 PRO A O 1
ATOM 701 N N . ILE A 1 89 ? -5.721 -11.470 -1.177 1.00 96.31 89 ILE A N 1
ATOM 702 C CA . ILE A 1 89 ? -6.748 -11.853 -2.150 1.00 96.31 89 ILE A CA 1
ATOM 703 C C . ILE A 1 89 ? -8.094 -11.986 -1.450 1.00 96.31 89 ILE A C 1
ATOM 705 O O . ILE A 1 89 ? -9.035 -11.293 -1.829 1.00 96.31 89 ILE A O 1
ATOM 709 N N . THR A 1 90 ? -8.157 -12.764 -0.366 1.00 98.06 90 THR A N 1
ATOM 710 C CA . THR A 1 90 ? -9.391 -12.933 0.417 1.00 98.06 90 THR A CA 1
ATOM 711 C C . THR A 1 90 ? -9.934 -11.593 0.923 1.00 98.06 90 THR A C 1
ATOM 713 O O . THR A 1 90 ? -11.143 -11.376 0.974 1.00 98.06 90 THR A O 1
ATOM 716 N N . TRP A 1 91 ? -9.050 -10.665 1.306 1.00 96.81 91 TRP A N 1
ATOM 717 C CA . TRP A 1 91 ? -9.467 -9.339 1.753 1.00 96.81 91 TRP A CA 1
ATOM 718 C C . TRP A 1 91 ? -10.030 -8.499 0.607 1.00 96.81 91 TRP A C 1
ATOM 720 O O . TRP A 1 91 ? -11.101 -7.921 0.761 1.00 96.81 91 TRP A O 1
ATOM 730 N N . LEU A 1 92 ? -9.351 -8.455 -0.541 1.00 95.44 92 LEU A N 1
ATOM 731 C CA . LEU A 1 92 ? -9.814 -7.702 -1.709 1.00 95.44 92 LEU A CA 1
ATOM 732 C C . LEU A 1 92 ? -11.146 -8.242 -2.246 1.00 95.44 92 LEU A C 1
ATOM 734 O O . LEU A 1 92 ? -12.012 -7.446 -2.587 1.00 95.44 92 LEU A O 1
ATOM 738 N N . GLU A 1 93 ? -11.344 -9.562 -2.257 1.00 95.94 93 GLU A N 1
ATOM 739 C CA . GLU A 1 93 ? -12.612 -10.202 -2.646 1.00 95.94 93 GLU A CA 1
ATOM 740 C C . GLU A 1 93 ? -13.775 -9.855 -1.706 1.00 95.94 93 GLU A C 1
ATOM 742 O O . GLU A 1 93 ? -14.933 -9.904 -2.114 1.00 95.94 93 GLU A O 1
ATOM 747 N N . SER A 1 94 ? -13.483 -9.496 -0.450 1.00 94.56 94 SER A N 1
ATOM 748 C CA . SER A 1 94 ? -14.506 -9.066 0.510 1.00 94.56 94 SER A CA 1
ATOM 749 C C . SER A 1 94 ? -14.983 -7.625 0.301 1.00 94.56 94 SER A C 1
ATOM 751 O O . SER A 1 94 ? -15.981 -7.223 0.899 1.00 94.56 94 SER A O 1
ATOM 753 N N . LEU A 1 95 ? -14.275 -6.841 -0.518 1.00 93.31 95 LEU A N 1
ATOM 754 C CA . LEU A 1 95 ? -14.636 -5.464 -0.839 1.00 93.31 95 LEU A CA 1
ATOM 755 C C . LEU A 1 95 ? -15.511 -5.440 -2.097 1.00 93.31 95 LEU A C 1
ATOM 757 O O . LEU A 1 95 ? -15.152 -6.030 -3.111 1.00 93.31 95 LEU A O 1
ATOM 761 N N . ASP A 1 96 ? -16.607 -4.676 -2.072 1.00 91.69 96 ASP A N 1
ATOM 762 C CA . ASP A 1 96 ? -17.439 -4.464 -3.269 1.00 91.69 96 ASP A CA 1
ATOM 763 C C . ASP A 1 96 ? -16.630 -3.844 -4.420 1.00 91.69 96 ASP A C 1
ATOM 765 O O . ASP A 1 96 ? -16.812 -4.171 -5.593 1.00 91.69 96 ASP A O 1
ATOM 769 N N . SER A 1 97 ? -15.737 -2.910 -4.081 1.00 91.31 97 SER A N 1
ATOM 770 C CA . SER A 1 97 ? -14.774 -2.309 -5.000 1.00 91.31 97 SER A CA 1
ATOM 771 C C . SER A 1 97 ? -13.632 -1.645 -4.228 1.00 91.31 97 SER A C 1
ATOM 773 O O . SER A 1 97 ? -13.775 -1.308 -3.053 1.00 91.31 97 SER A O 1
ATOM 775 N N . LEU A 1 98 ? -12.501 -1.435 -4.905 1.00 92.94 98 LEU A N 1
ATOM 776 C CA . LEU A 1 98 ? -11.399 -0.601 -4.418 1.00 92.94 98 LEU A CA 1
ATOM 777 C C . LEU A 1 98 ? -10.815 0.227 -5.579 1.00 92.94 98 LEU A C 1
ATOM 779 O O . LEU A 1 98 ? -9.738 -0.091 -6.088 1.00 92.94 98 LEU A O 1
ATOM 783 N N . PRO A 1 99 ? -11.539 1.251 -6.063 1.00 92.00 99 PRO A N 1
ATOM 784 C CA . PRO A 1 99 ? -11.081 2.092 -7.163 1.00 92.00 99 PRO A CA 1
ATOM 785 C C . PRO A 1 99 ? -9.853 2.913 -6.766 1.00 92.00 99 PRO A C 1
ATOM 787 O O . PRO A 1 99 ? -9.798 3.481 -5.677 1.00 92.00 99 PRO A O 1
ATOM 790 N N . LEU A 1 100 ? -8.888 3.043 -7.680 1.00 89.94 100 LEU A N 1
ATOM 791 C CA . LEU A 1 100 ? -7.650 3.793 -7.437 1.00 89.94 100 LEU A CA 1
ATOM 792 C C . LEU A 1 100 ? -7.902 5.236 -6.971 1.00 89.94 100 LEU A C 1
ATOM 794 O O . LEU A 1 100 ? -7.250 5.705 -6.041 1.00 89.94 100 LEU A O 1
ATOM 798 N N . ALA A 1 101 ? -8.878 5.915 -7.578 1.00 90.19 101 ALA A N 1
ATOM 799 C CA . ALA A 1 101 ? -9.228 7.297 -7.252 1.00 90.19 101 ALA A CA 1
ATOM 800 C C . ALA A 1 101 ? -9.677 7.488 -5.792 1.00 90.19 101 ALA A C 1
ATOM 802 O O . ALA A 1 101 ? -9.477 8.566 -5.238 1.00 90.19 101 ALA A O 1
ATOM 803 N N . ASP A 1 102 ? -10.231 6.450 -5.159 1.00 92.00 102 ASP A N 1
ATOM 804 C CA . ASP A 1 102 ? -10.763 6.550 -3.798 1.00 92.00 102 ASP A CA 1
ATOM 805 C C . ASP A 1 102 ? -9.660 6.455 -2.736 1.00 92.00 102 ASP A C 1
ATOM 807 O O . ASP A 1 102 ? -9.819 6.984 -1.636 1.00 92.00 102 ASP A O 1
ATOM 811 N N . PHE A 1 103 ? -8.528 5.806 -3.046 1.00 93.25 103 PHE A N 1
ATOM 812 C CA . PHE A 1 103 ? -7.454 5.572 -2.073 1.00 93.25 103 PHE A CA 1
ATOM 813 C C . PHE A 1 103 ? -6.110 6.229 -2.398 1.00 93.25 103 PHE A C 1
ATOM 815 O O . PHE A 1 103 ? -5.260 6.310 -1.507 1.00 93.25 103 PHE A O 1
ATOM 822 N N . ALA A 1 104 ? -5.884 6.683 -3.635 1.00 92.19 104 ALA A N 1
ATOM 823 C CA . ALA A 1 104 ? -4.586 7.186 -4.092 1.00 92.19 104 ALA A CA 1
ATOM 824 C C . ALA A 1 104 ? -4.009 8.295 -3.194 1.00 92.19 104 ALA A C 1
ATOM 826 O O . ALA A 1 104 ? -2.839 8.226 -2.810 1.00 92.19 104 ALA A O 1
ATOM 827 N N . GLY A 1 105 ? -4.831 9.275 -2.807 1.00 92.06 105 GLY A N 1
ATOM 828 C CA . GLY A 1 105 ? -4.398 10.399 -1.972 1.00 92.06 105 GLY A CA 1
ATOM 829 C C . GLY A 1 105 ? -3.982 9.976 -0.564 1.00 92.06 105 GLY A C 1
ATOM 830 O O . GLY A 1 105 ? -2.884 10.301 -0.110 1.00 92.06 105 GLY A O 1
ATOM 831 N N . GLU A 1 106 ? -4.817 9.176 0.102 1.00 94.50 106 GLU A N 1
ATOM 832 C CA . GLU A 1 106 ? -4.528 8.666 1.448 1.00 94.50 106 GLU A CA 1
ATOM 833 C C . GLU A 1 106 ? -3.285 7.768 1.458 1.00 94.50 106 GLU A C 1
ATOM 835 O O . GLU A 1 106 ? -2.452 7.836 2.370 1.00 94.50 106 GLU A O 1
ATOM 840 N N . LEU A 1 107 ? -3.119 6.963 0.406 1.00 93.75 107 LEU A N 1
ATOM 841 C CA . LEU A 1 107 ? -1.938 6.135 0.216 1.00 93.75 107 LEU A CA 1
ATOM 842 C C . LEU A 1 107 ? -0.674 6.983 0.012 1.00 93.75 107 LEU A C 1
ATOM 844 O O . LEU A 1 107 ? 0.346 6.704 0.645 1.00 93.75 107 LEU A O 1
ATOM 848 N N . GLN A 1 108 ? -0.728 8.025 -0.823 1.00 90.94 108 GLN A N 1
ATOM 849 C CA . GLN A 1 108 ? 0.410 8.913 -1.080 1.00 90.94 108 GLN A CA 1
ATOM 850 C C . GLN A 1 108 ? 0.899 9.588 0.200 1.00 90.94 108 GLN A C 1
ATOM 852 O O . GLN A 1 108 ? 2.108 9.676 0.424 1.00 90.94 108 GLN A O 1
ATOM 857 N N . GLU A 1 109 ? -0.010 10.037 1.061 1.00 90.19 109 GLU A N 1
ATOM 858 C CA . GLU A 1 109 ? 0.358 10.650 2.336 1.00 90.19 109 GLU A CA 1
ATOM 859 C C . GLU A 1 109 ? 1.039 9.658 3.288 1.00 90.19 109 GLU A C 1
ATOM 861 O O . GLU A 1 109 ? 2.075 9.975 3.881 1.00 90.19 109 GLU A O 1
ATOM 866 N N . LEU A 1 110 ? 0.500 8.440 3.411 1.00 91.44 110 LEU A N 1
ATOM 867 C CA . LEU A 1 110 ? 1.091 7.391 4.249 1.00 91.44 110 LEU A CA 1
ATOM 868 C C . LEU A 1 110 ? 2.480 6.987 3.765 1.00 91.44 110 LEU A C 1
ATOM 870 O O . LEU A 1 110 ? 3.403 6.823 4.570 1.00 91.44 110 LEU A O 1
ATOM 874 N N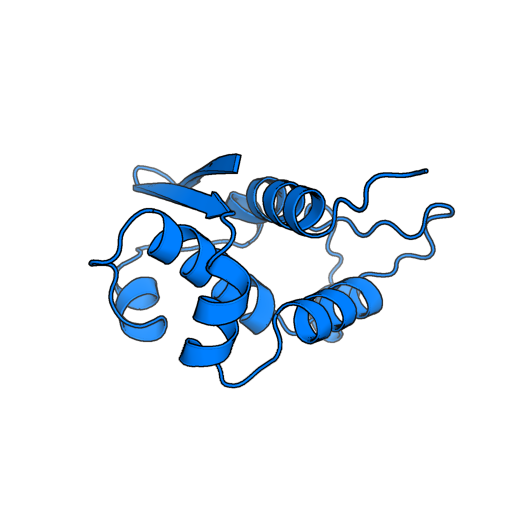 . ILE A 1 111 ? 2.633 6.845 2.453 1.00 88.19 111 ILE A N 1
ATOM 875 C CA . ILE A 1 111 ? 3.911 6.564 1.815 1.00 88.19 111 ILE A CA 1
ATOM 876 C C . ILE A 1 111 ? 4.891 7.706 2.085 1.00 88.19 111 ILE A C 1
ATOM 878 O O . ILE A 1 111 ? 5.976 7.459 2.608 1.00 88.19 111 ILE A O 1
ATOM 882 N N . SER A 1 112 ? 4.490 8.952 1.831 1.00 85.19 112 SER A N 1
ATOM 883 C CA . SER A 1 112 ? 5.321 10.137 2.069 1.00 85.19 112 SER A CA 1
ATOM 884 C C . SER A 1 112 ? 5.804 10.196 3.517 1.00 85.19 112 SER A C 1
ATOM 886 O O . SER A 1 112 ? 6.985 10.433 3.763 1.00 85.19 112 SER A O 1
ATOM 888 N N . HIS A 1 113 ? 4.933 9.892 4.483 1.00 83.94 113 HIS A N 1
ATOM 889 C CA . HIS A 1 113 ? 5.301 9.805 5.896 1.00 83.94 113 HIS A CA 1
ATOM 890 C C . HIS A 1 113 ? 6.269 8.650 6.199 1.00 83.94 113 HIS A C 1
ATOM 892 O O . HIS A 1 113 ? 7.132 8.779 7.064 1.00 83.94 113 HIS A O 1
ATOM 898 N N . SER A 1 114 ? 6.165 7.534 5.474 1.00 78.94 114 SER A N 1
ATOM 899 C CA . SER A 1 114 ? 7.018 6.352 5.664 1.00 78.94 114 SER A CA 1
ATOM 900 C C . SER A 1 114 ? 8.454 6.561 5.151 1.00 78.94 114 SER A C 1
ATOM 902 O O . SER A 1 114 ? 9.370 5.911 5.650 1.00 78.94 114 SER A O 1
ATOM 904 N N . ILE A 1 115 ? 8.667 7.475 4.191 1.00 77.75 115 ILE A N 1
ATOM 905 C CA . ILE A 1 115 ? 9.996 7.841 3.654 1.00 77.75 115 ILE A CA 1
ATOM 906 C C . ILE A 1 115 ? 10.554 9.107 4.323 1.00 77.75 115 ILE A C 1
ATOM 908 O O . ILE A 1 115 ? 11.656 9.524 3.980 1.00 77.75 115 ILE A O 1
ATOM 912 N N . GLN A 1 116 ? 9.842 9.752 5.260 1.00 66.25 116 GLN A N 1
ATOM 913 C CA . GLN A 1 116 ? 10.343 10.963 5.922 1.00 66.25 116 GLN A CA 1
ATOM 914 C C . GLN A 1 116 ? 11.689 10.689 6.608 1.00 66.25 116 GLN A C 1
ATOM 916 O O . GLN A 1 116 ? 11.780 10.257 7.756 1.00 66.25 116 GLN A O 1
ATOM 921 N N . THR A 1 117 ? 12.767 10.991 5.892 1.00 51.41 117 THR A N 1
ATOM 922 C CA . THR A 1 117 ? 14.080 11.185 6.473 1.00 51.41 117 THR A CA 1
ATOM 923 C C . THR A 1 117 ? 14.002 12.501 7.231 1.00 51.41 117 THR A C 1
ATOM 925 O O . THR A 1 117 ? 13.417 13.477 6.751 1.00 51.41 117 THR A O 1
ATOM 928 N N . LYS A 1 118 ? 14.560 12.557 8.445 1.00 39.88 118 LYS A N 1
ATOM 929 C CA . LYS A 1 118 ? 14.839 13.863 9.044 1.00 39.88 118 LYS A CA 1
ATOM 930 C C . LYS A 1 118 ? 15.754 14.582 8.055 1.00 39.88 118 LYS A C 1
ATOM 932 O O . LYS A 1 118 ? 16.924 14.213 7.959 1.00 39.88 118 LYS A O 1
ATOM 937 N N . LYS A 1 119 ? 15.231 15.567 7.314 1.00 33.84 119 LYS A N 1
ATOM 938 C CA . LYS A 1 119 ? 16.080 16.572 6.673 1.00 33.84 119 LYS A CA 1
ATOM 939 C C . LYS A 1 119 ? 16.989 17.098 7.789 1.00 33.84 119 LYS A C 1
ATOM 941 O O . LYS A 1 119 ? 16.484 17.561 8.813 1.00 33.84 119 LYS A O 1
ATOM 946 N N . LYS A 1 120 ? 18.294 16.861 7.651 1.00 31.45 120 LYS A N 1
ATOM 947 C CA . LYS A 1 120 ? 19.301 17.542 8.464 1.00 31.45 120 LYS A CA 1
ATOM 948 C C . LYS A 1 120 ? 19.325 19.012 8.084 1.00 31.45 120 LYS A C 1
ATOM 950 O O . LYS A 1 120 ? 19.118 19.291 6.883 1.00 31.45 120 LYS A O 1
#

Radius of gyration: 14.07 Å; Cα contacts (8 Å, |Δi|>4): 119; chains: 1; bounding box: 40×32×33 Å

Solvent-accessible surface area (backbone atoms only — not comparable to full-atom values): 7176 Å² total; per-residue (Å²): 92,76,50,70,36,61,54,92,92,47,76,48,56,30,26,53,54,94,58,41,52,59,52,37,26,72,75,70,76,45,56,48,67,60,54,49,52,50,49,40,62,39,46,56,73,77,43,96,83,76,60,59,59,61,78,71,69,47,79,72,35,61,78,58,40,66,63,67,55,58,55,53,49,52,48,37,22,28,40,62,67,37,83,80,59,61,60,69,64,67,42,54,72,71,42,98,70,83,60,64,86,55,39,26,58,62,49,46,52,48,50,54,63,74,67,63,64,83,82,126

Sequence (120 aa):
MEKTIKIGATEIRLASNAATPLRYKMQFGSDFFADLLTLAKALDNQNEDGSFNLNDISYDDLKRVELTLLYNFVWTYAKAVDSTIPDPITWLESLDSLPLADFAGELQELISHSIQTKKK

Mean predicted aligned error: 4.64 Å

Organism: NCBI:txid112904

pLDDT: mean 87.98, std 13.04, range [31.45, 98.06]

Foldseek 3Di:
DKDWFDDPPDIFIFDDDPCLQVLLCVQPVDGLVVLVVQQLVLQQPVDVVSDGALLDQDPSSVVRHPVVSVLSSSQSRSCVVPVPQDRSVVNCVVDPDDDSNRCRVVSSVSSVVVPDDPPD

Secondary structure (DSSP, 8-state):
-EEEEEETTEEEEEE--TTHHHHHHHHHSS-HHHHHHHHHHHT----TT----TTS--HHHHTTS-HHHHHHHHHHHHHHH-TT---HHHHHHTSS---HHHHHHHHHHHHHHHT-----